Protein AF-A0AB36AGF0-F1 (afdb_monomer)

pLDDT: mean 97.04, std 4.14, range [61.75, 98.88]

Organism: Limosilactobacillus reuteri (NCBI:txid1598)

Solvent-accessible surface area (backbone atoms only — not comparable to full-atom values): 5326 Å² total;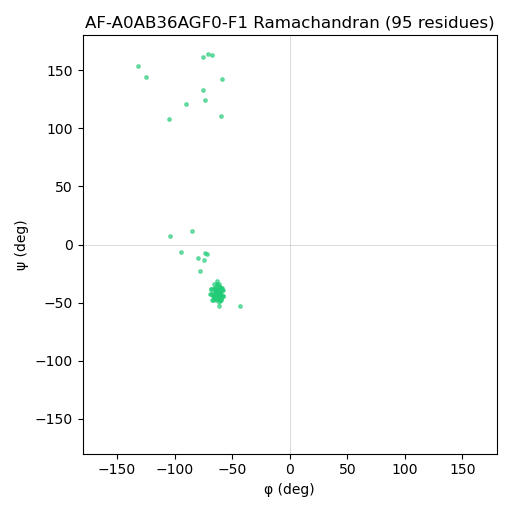 per-residue (Å²): 104,68,67,33,55,50,43,41,50,54,48,46,52,54,45,67,74,40,74,49,51,71,68,60,38,50,58,50,48,49,53,38,51,54,39,44,50,52,23,48,51,44,34,72,71,36,90,44,72,68,47,31,53,48,28,44,51,53,26,30,52,56,41,68,65,58,80,75,70,85,70,30,70,70,59,52,52,53,54,51,54,52,53,51,54,51,51,54,51,51,53,54,55,65,74,71,114

InterPro domains:
  IPR011439 Domain of unknown function DUF1542 [PF07564] (1-70)

Radius of gyration: 21.87 Å; Cα contacts (8 Å, |Δi|>4): 78; chains: 1; bounding box: 47×16×68 Å

Mean predicted aligned error: 3.42 Å

Sequence (97 aa):
KKAVAEAATAKNNAIDASNLTDEEKAALKQKVTEAQNAADQAIDNATTTAAVTAAQTDGVATIDDIKVPTESAVKEAAKKAVAEAATAKNNAIDASN

Foldseek 3Di:
DVLLVVLLVVLLVVLVPAPEDPVLSVVLNVQSVVLSVQLVVQLVPDPDPVSNVVSSVVSSVSSVPSDRDNDYPVVVVVVVVVVVVVVVVVVVVVVVD

Nearest PDB structures (foldseek):
  2m6u-assembly1_A  TM=8.622E-01  e=5.818E-01  Streptococcus pneumoniae

Secondary structure (DSSP, 8-state):
-HHHHHHHHHHHHHHHTSSS-HHHHHHHHHHHHHHHHHHHHHHHH--SHHHHHHHHHHHHHHHHH----SS-HHHHHHHHHHHHHHHHHHHHHHTT-

Structure (mmCIF, N/CA/C/O backbone):
data_AF-A0AB36AGF0-F1
#
_entry.id   AF-A0AB36AGF0-F1
#
loop_
_atom_site.group_PDB
_atom_site.id
_atom_site.type_symbol
_atom_site.label_atom_id
_atom_site.label_alt_id
_atom_site.label_comp_id
_atom_site.label_asym_id
_atom_site.label_entity_id
_atom_site.label_seq_id
_atom_site.pdbx_PDB_ins_code
_atom_site.Cartn_x
_atom_site.Cartn_y
_atom_site.Cartn_z
_atom_site.occupancy
_atom_site.B_iso_or_equiv
_atom_site.auth_seq_id
_atom_site.auth_comp_id
_atom_site.auth_asym_id
_atom_site.auth_atom_id
_atom_site.pdbx_PDB_model_num
ATOM 1 N N . LYS A 1 1 ? -8.707 -1.991 17.330 1.00 97.06 1 LYS A N 1
ATOM 2 C CA . LYS A 1 1 ? -7.433 -1.634 16.654 1.00 97.06 1 LYS A CA 1
ATOM 3 C C . LYS A 1 1 ? -6.678 -2.827 16.066 1.00 97.06 1 LYS A C 1
ATOM 5 O O . LYS A 1 1 ? -6.246 -2.716 14.934 1.00 97.06 1 LYS A O 1
ATOM 10 N N . LYS A 1 2 ? -6.574 -3.988 16.743 1.00 97.88 2 LYS A N 1
ATOM 11 C CA . LYS A 1 2 ? -5.844 -5.175 16.231 1.00 97.88 2 LYS A CA 1
ATOM 12 C C . LYS A 1 2 ? -6.085 -5.493 14.739 1.00 97.88 2 LYS A C 1
ATOM 14 O O . LYS A 1 2 ? -5.119 -5.544 13.995 1.00 97.88 2 LYS A O 1
ATOM 19 N N . ALA A 1 3 ? -7.343 -5.615 14.302 1.00 98.19 3 ALA A N 1
ATOM 20 C CA . ALA A 1 3 ? -7.646 -5.918 12.894 1.00 98.19 3 ALA A CA 1
ATOM 21 C C . ALA A 1 3 ? -7.120 -4.857 11.902 1.00 98.19 3 ALA A C 1
ATOM 23 O O . ALA A 1 3 ? -6.642 -5.206 10.830 1.00 98.19 3 ALA A O 1
ATOM 24 N N . VAL A 1 4 ? -7.149 -3.571 12.276 1.00 98.75 4 VAL A N 1
ATOM 25 C CA . VAL A 1 4 ? -6.595 -2.473 11.461 1.00 98.75 4 VAL A CA 1
ATOM 26 C C . VAL A 1 4 ? -5.074 -2.617 11.350 1.00 98.75 4 VAL A C 1
ATOM 28 O O . VAL A 1 4 ? -4.523 -2.516 10.259 1.00 98.75 4 VAL A O 1
ATOM 31 N N . ALA A 1 5 ? -4.392 -2.921 12.459 1.00 98.75 5 ALA A N 1
ATOM 32 C CA . ALA A 1 5 ? -2.943 -3.135 12.471 1.00 98.75 5 ALA A CA 1
ATOM 33 C C . ALA A 1 5 ? -2.516 -4.375 11.658 1.00 98.75 5 ALA A C 1
ATOM 35 O O . ALA A 1 5 ? -1.483 -4.358 10.984 1.00 98.75 5 ALA A O 1
ATOM 36 N N . GLU A 1 6 ? -3.312 -5.446 11.696 1.00 98.75 6 GLU A N 1
ATOM 37 C CA . GLU A 1 6 ? -3.099 -6.647 10.880 1.00 98.75 6 GLU A CA 1
ATOM 38 C C . GLU A 1 6 ? -3.277 -6.345 9.385 1.00 98.75 6 GLU A C 1
ATOM 40 O O . GLU A 1 6 ? -2.405 -6.707 8.594 1.00 98.75 6 GLU A O 1
ATOM 45 N N . ALA A 1 7 ? -4.331 -5.613 9.004 1.00 98.75 7 ALA A N 1
ATOM 46 C CA . ALA A 1 7 ? -4.546 -5.168 7.625 1.00 98.75 7 ALA A CA 1
ATOM 47 C C . ALA A 1 7 ? -3.399 -4.271 7.128 1.00 98.75 7 ALA A C 1
ATOM 49 O O . ALA A 1 7 ? -2.853 -4.498 6.047 1.00 98.75 7 ALA A O 1
ATOM 50 N N . ALA A 1 8 ? -2.959 -3.304 7.942 1.00 98.81 8 ALA A N 1
ATOM 51 C CA . ALA A 1 8 ? -1.831 -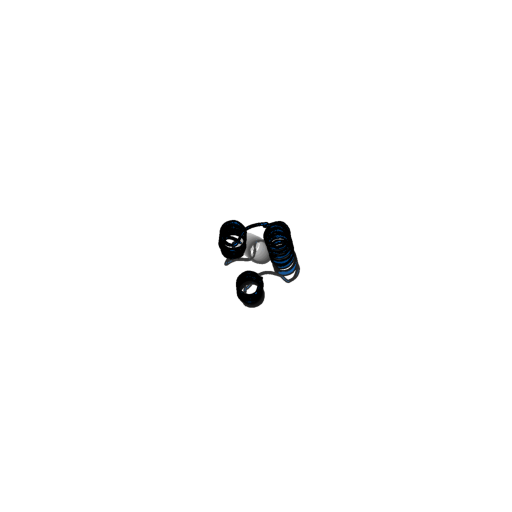2.432 7.612 1.00 98.81 8 ALA A CA 1
ATOM 52 C C . ALA A 1 8 ? -0.535 -3.226 7.401 1.00 98.81 8 ALA A C 1
ATOM 54 O O . ALA A 1 8 ? 0.198 -2.995 6.438 1.00 98.81 8 ALA A O 1
ATOM 55 N N . THR A 1 9 ? -0.271 -4.210 8.264 1.00 98.88 9 THR A N 1
ATOM 56 C CA . THR A 1 9 ? 0.892 -5.099 8.148 1.00 98.88 9 THR A CA 1
ATOM 57 C C . THR A 1 9 ? 0.825 -5.938 6.873 1.00 98.88 9 THR A C 1
ATOM 59 O O . THR A 1 9 ? 1.794 -5.988 6.117 1.00 98.88 9 THR A O 1
ATOM 62 N N . ALA A 1 10 ? -0.323 -6.559 6.588 1.00 98.81 10 ALA A N 1
ATOM 63 C CA . ALA A 1 10 ? -0.524 -7.344 5.374 1.00 98.81 10 ALA A CA 1
ATOM 64 C C . ALA A 1 10 ? -0.335 -6.491 4.110 1.00 98.81 10 ALA A C 1
ATOM 66 O O . ALA A 1 10 ? 0.350 -6.907 3.172 1.00 98.81 10 ALA A O 1
ATOM 67 N N . LYS A 1 11 ? -0.874 -5.266 4.103 1.00 98.75 11 LYS A N 1
ATOM 68 C CA . LYS A 1 11 ? -0.719 -4.330 2.989 1.00 98.75 11 LYS A CA 1
ATOM 69 C C . LYS A 1 11 ? 0.733 -3.892 2.802 1.00 98.75 11 LYS A C 1
ATOM 71 O O . LYS A 1 11 ? 1.218 -3.902 1.672 1.00 98.75 11 LYS A O 1
ATOM 76 N N . ASN A 1 12 ? 1.446 -3.574 3.883 1.00 98.75 12 ASN A N 1
ATOM 77 C CA . ASN A 1 12 ? 2.870 -3.232 3.827 1.00 98.75 12 ASN A CA 1
ATOM 78 C C . ASN A 1 12 ? 3.719 -4.391 3.288 1.00 98.75 12 ASN A C 1
ATOM 80 O O . ASN A 1 12 ? 4.564 -4.160 2.427 1.00 98.75 12 ASN A O 1
ATOM 84 N N . ASN A 1 13 ? 3.437 -5.632 3.696 1.00 98.75 13 ASN A N 1
ATOM 85 C CA . ASN A 1 13 ? 4.115 -6.816 3.161 1.00 98.75 13 ASN A CA 1
ATOM 86 C C . ASN A 1 13 ? 3.868 -6.989 1.652 1.00 98.75 13 ASN A C 1
ATOM 88 O O . ASN A 1 13 ? 4.791 -7.312 0.906 1.00 98.75 13 ASN A O 1
ATOM 92 N N . ALA A 1 14 ? 2.639 -6.744 1.183 1.00 98.44 14 ALA A N 1
ATOM 93 C CA . ALA A 1 14 ? 2.319 -6.781 -0.244 1.00 98.44 14 ALA A CA 1
ATOM 94 C C . ALA A 1 14 ? 3.048 -5.677 -1.035 1.00 98.44 14 ALA A C 1
ATOM 96 O O . ALA A 1 14 ? 3.535 -5.929 -2.137 1.00 98.44 14 ALA A O 1
ATOM 97 N N . ILE A 1 15 ? 3.168 -4.469 -0.470 1.00 98.62 15 ILE A N 1
ATOM 98 C CA . ILE A 1 15 ? 3.955 -3.373 -1.056 1.00 98.62 15 ILE A CA 1
ATOM 99 C C . ILE A 1 15 ? 5.438 -3.758 -1.125 1.00 98.62 15 ILE A C 1
ATOM 101 O O . ILE A 1 15 ? 6.074 -3.557 -2.161 1.00 98.62 15 ILE A O 1
ATOM 105 N N . ASP A 1 16 ? 5.989 -4.353 -0.068 1.00 98.31 16 ASP A N 1
ATOM 106 C CA . ASP A 1 16 ? 7.392 -4.771 -0.023 1.00 98.31 16 ASP A CA 1
ATOM 107 C C . ASP A 1 16 ? 7.728 -5.839 -1.059 1.00 98.31 16 ASP A C 1
ATOM 109 O O . ASP A 1 16 ? 8.758 -5.736 -1.732 1.00 98.31 16 ASP A O 1
ATOM 113 N N . ALA A 1 17 ? 6.824 -6.798 -1.254 1.00 97.88 17 ALA A N 1
ATOM 114 C CA . ALA A 1 17 ? 6.952 -7.854 -2.253 1.00 97.88 17 ALA A CA 1
ATOM 115 C C . ALA A 1 17 ? 6.758 -7.375 -3.708 1.00 97.88 17 ALA A C 1
ATOM 117 O O . ALA A 1 17 ? 6.982 -8.148 -4.638 1.00 97.88 17 ALA A O 1
ATOM 118 N N . SER A 1 18 ? 6.335 -6.125 -3.933 1.00 97.62 18 SER A N 1
ATOM 119 C CA . SER A 1 18 ? 6.093 -5.596 -5.281 1.00 97.62 18 SER A CA 1
ATOM 120 C C . SER A 1 18 ? 7.385 -5.271 -6.049 1.00 97.62 18 SER A C 1
ATOM 122 O O . SER A 1 18 ? 8.455 -5.059 -5.471 1.00 97.62 18 SER A O 1
ATOM 124 N N . ASN A 1 19 ? 7.266 -5.156 -7.377 1.00 95.69 19 ASN A N 1
ATOM 125 C CA . ASN A 1 19 ? 8.358 -4.782 -8.289 1.00 95.69 19 ASN A CA 1
ATOM 126 C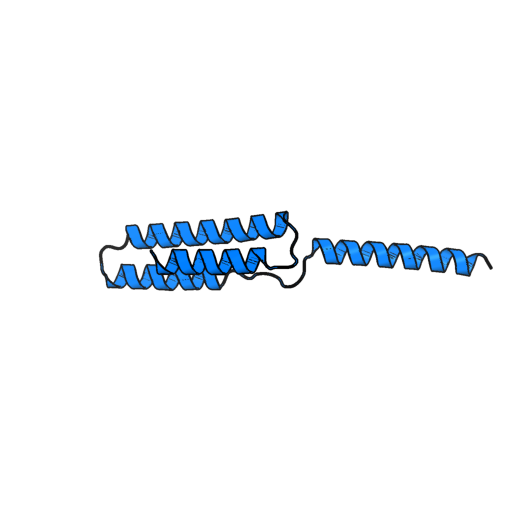 C . ASN A 1 19 ? 8.564 -3.261 -8.425 1.00 95.69 19 ASN A C 1
ATOM 128 O O . ASN A 1 19 ? 9.272 -2.815 -9.332 1.00 95.69 19 ASN A O 1
ATOM 132 N N . LEU A 1 20 ? 7.930 -2.471 -7.559 1.00 97.75 20 LEU A N 1
ATOM 133 C CA . LEU A 1 20 ? 8.020 -1.012 -7.537 1.00 97.75 20 LEU A CA 1
ATOM 134 C C . LEU A 1 20 ? 9.415 -0.525 -7.126 1.00 97.75 20 LEU A C 1
ATOM 136 O O . LEU A 1 20 ? 10.208 -1.294 -6.571 1.00 97.75 20 LEU A O 1
ATOM 140 N N . THR A 1 21 ? 9.726 0.742 -7.407 1.00 97.00 21 THR A N 1
ATOM 141 C CA . THR A 1 21 ? 10.925 1.381 -6.841 1.00 97.00 21 THR A CA 1
ATOM 142 C C . THR A 1 21 ? 10.748 1.646 -5.349 1.00 97.00 21 THR A C 1
ATOM 144 O O . THR A 1 21 ? 9.631 1.632 -4.828 1.00 97.00 21 THR A O 1
ATOM 147 N N . ASP A 1 22 ? 11.849 1.906 -4.650 1.00 97.81 22 ASP A N 1
ATOM 148 C CA . ASP A 1 22 ? 11.807 2.183 -3.215 1.00 97.81 22 ASP A CA 1
ATOM 149 C C . ASP A 1 22 ? 11.009 3.460 -2.908 1.00 97.81 22 ASP A C 1
ATOM 151 O O . ASP A 1 22 ? 10.264 3.502 -1.931 1.00 97.81 22 ASP A O 1
ATOM 155 N N . GLU A 1 23 ? 11.071 4.468 -3.782 1.00 97.12 23 GLU A N 1
ATOM 156 C CA . GLU A 1 23 ? 10.294 5.706 -3.667 1.00 97.12 23 GLU A CA 1
ATOM 157 C C . GLU A 1 23 ? 8.790 5.457 -3.850 1.00 97.12 23 GLU A C 1
ATOM 159 O O . GLU A 1 23 ? 7.975 5.950 -3.067 1.00 97.12 23 GLU A O 1
ATOM 164 N N . GLU A 1 24 ? 8.409 4.657 -4.852 1.00 98.06 24 GLU A N 1
ATOM 165 C CA . GLU A 1 24 ? 7.015 4.260 -5.084 1.00 98.06 24 GLU A CA 1
ATOM 166 C C . GLU A 1 24 ? 6.470 3.452 -3.891 1.00 98.06 24 GLU A C 1
ATOM 168 O O . GLU A 1 24 ? 5.353 3.700 -3.422 1.00 98.06 24 GLU A O 1
ATOM 173 N N . LYS A 1 25 ? 7.273 2.525 -3.344 1.00 98.38 25 LYS A N 1
ATOM 174 C CA . LYS A 1 25 ? 6.925 1.760 -2.137 1.00 98.38 25 LYS A CA 1
ATOM 175 C C . LYS A 1 25 ? 6.764 2.670 -0.925 1.00 98.38 25 LYS A C 1
ATOM 177 O O . LYS A 1 25 ? 5.769 2.548 -0.213 1.00 98.38 25 LYS A O 1
ATOM 182 N N . ALA A 1 26 ? 7.700 3.589 -0.694 1.00 98.56 26 ALA A N 1
ATOM 183 C CA . ALA A 1 26 ? 7.648 4.523 0.427 1.00 98.56 26 ALA A CA 1
ATOM 184 C C . ALA A 1 26 ? 6.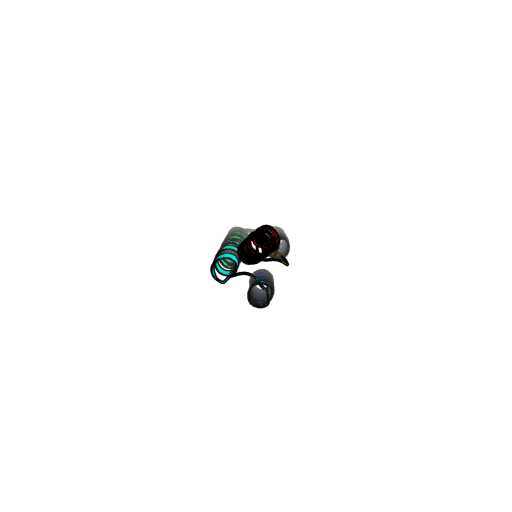371 5.376 0.393 1.00 98.56 26 ALA A C 1
ATOM 186 O O . ALA A 1 26 ? 5.682 5.490 1.408 1.00 98.56 26 ALA A O 1
ATOM 187 N N . ALA A 1 27 ? 5.996 5.888 -0.784 1.00 98.50 27 ALA A N 1
ATOM 188 C CA . ALA A 1 27 ? 4.764 6.652 -0.960 1.00 98.50 27 ALA A CA 1
ATOM 189 C C . ALA A 1 27 ? 3.501 5.824 -0.649 1.00 98.50 27 ALA A C 1
ATOM 191 O O . ALA A 1 27 ? 2.560 6.328 -0.036 1.00 98.50 27 ALA A O 1
ATOM 192 N N . 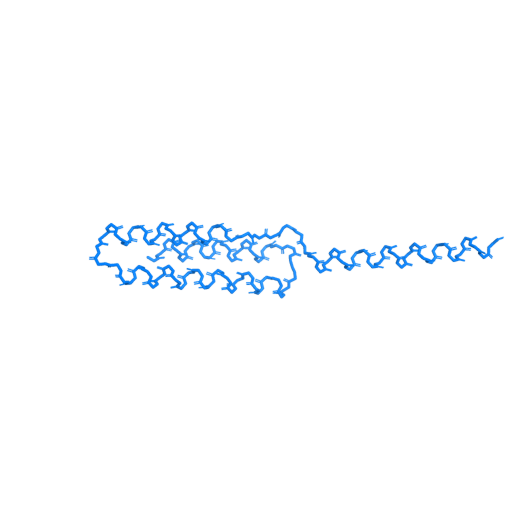LEU A 1 28 ? 3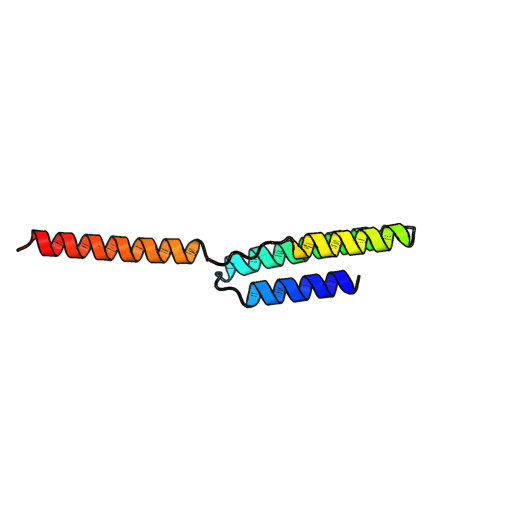.462 4.542 -1.034 1.00 98.62 28 LEU A N 1
ATOM 193 C CA . LEU A 1 28 ? 2.341 3.659 -0.695 1.00 98.62 28 LEU A CA 1
ATOM 194 C C . LEU A 1 28 ? 2.289 3.333 0.802 1.00 98.62 28 LEU A C 1
ATOM 196 O O . LEU A 1 28 ? 1.214 3.386 1.396 1.00 98.62 28 LEU A O 1
ATOM 200 N N . LYS A 1 29 ? 3.432 3.049 1.434 1.00 98.75 29 LYS A N 1
ATOM 201 C CA . LYS A 1 29 ? 3.508 2.787 2.881 1.00 98.75 29 LYS A CA 1
ATOM 202 C C . LYS A 1 29 ? 3.090 3.994 3.716 1.00 98.75 29 LYS A C 1
ATOM 204 O O . LYS A 1 29 ? 2.466 3.832 4.767 1.00 98.75 29 LYS A O 1
ATOM 209 N N . GLN A 1 30 ? 3.383 5.202 3.239 1.00 98.81 30 GLN A N 1
ATOM 210 C CA . GLN A 1 30 ? 2.879 6.422 3.854 1.00 98.81 30 GLN A CA 1
ATOM 211 C C . GLN A 1 30 ? 1.343 6.451 3.836 1.00 98.81 30 GLN A C 1
ATOM 213 O O . GLN A 1 30 ? 0.737 6.631 4.888 1.00 98.81 30 GLN A O 1
ATOM 218 N N . LYS A 1 31 ? 0.708 6.164 2.691 1.00 98.75 31 LYS A N 1
ATOM 219 C CA . LYS A 1 31 ? -0.763 6.082 2.596 1.00 98.75 31 LYS A CA 1
ATOM 220 C C . LYS A 1 31 ? -1.360 5.025 3.529 1.00 98.75 31 LYS A C 1
ATOM 222 O O . LYS A 1 31 ? -2.398 5.269 4.135 1.00 98.75 31 LYS A O 1
ATOM 227 N N . VAL A 1 32 ? -0.705 3.868 3.676 1.00 98.81 32 VAL A N 1
ATOM 228 C CA . VAL A 1 32 ? -1.126 2.826 4.635 1.00 98.81 32 VAL A CA 1
ATOM 229 C C . VAL A 1 32 ? -1.073 3.352 6.067 1.00 98.81 32 VAL A C 1
ATOM 231 O O . VAL A 1 32 ? -2.021 3.166 6.826 1.00 98.81 32 VAL A O 1
ATOM 234 N N . THR A 1 33 ? 0.012 4.040 6.424 1.00 98.75 33 THR A N 1
ATOM 235 C CA . THR A 1 33 ? 0.202 4.622 7.761 1.00 98.75 33 THR A CA 1
ATOM 236 C C . THR A 1 33 ? -0.855 5.687 8.056 1.00 98.75 33 THR A C 1
ATOM 238 O O . THR A 1 33 ? -1.444 5.698 9.133 1.00 98.75 33 THR A O 1
ATOM 241 N N . GLU A 1 34 ? -1.138 6.561 7.091 1.00 98.88 34 GLU A N 1
ATOM 242 C CA . GLU A 1 34 ? -2.175 7.590 7.200 1.00 98.88 34 GLU A CA 1
ATOM 243 C C . GLU A 1 34 ? -3.570 6.973 7.386 1.00 98.88 34 GLU A C 1
ATOM 245 O O . GLU A 1 34 ? -4.299 7.376 8.294 1.00 98.88 34 GLU A O 1
ATOM 250 N N . ALA A 1 35 ? -3.916 5.950 6.598 1.00 98.75 35 ALA A N 1
ATOM 251 C CA . ALA A 1 35 ? -5.188 5.237 6.722 1.00 98.75 35 ALA A CA 1
ATOM 252 C C . ALA A 1 35 ? -5.326 4.517 8.074 1.00 98.75 35 ALA A C 1
ATOM 254 O O . ALA A 1 35 ? -6.373 4.604 8.718 1.00 98.75 35 ALA A O 1
ATOM 255 N N . GLN A 1 36 ? -4.262 3.854 8.540 1.00 98.81 36 GLN A N 1
ATOM 256 C CA . GLN A 1 36 ? -4.236 3.217 9.856 1.00 98.81 36 GLN A CA 1
ATOM 257 C C . GLN A 1 36 ? -4.445 4.240 10.977 1.00 98.81 36 GLN A C 1
ATOM 259 O O . GLN A 1 36 ? -5.283 4.022 11.848 1.00 98.81 36 GLN A O 1
ATOM 264 N N . ASN A 1 37 ? -3.726 5.365 10.943 1.00 98.88 37 ASN A N 1
ATOM 265 C CA . ASN A 1 37 ? -3.848 6.410 11.958 1.00 98.88 37 ASN A CA 1
ATOM 266 C C . ASN A 1 37 ? -5.261 7.008 11.993 1.00 98.88 37 ASN A C 1
ATOM 268 O O . ASN A 1 37 ? -5.813 7.210 13.074 1.00 98.88 37 ASN A O 1
ATOM 272 N N . ALA A 1 38 ? -5.865 7.254 10.826 1.00 98.81 38 ALA A N 1
ATOM 273 C CA . ALA A 1 38 ? -7.234 7.754 10.731 1.00 98.81 38 ALA A CA 1
ATOM 274 C C . ALA A 1 38 ? -8.250 6.758 11.320 1.00 98.81 38 ALA A C 1
ATOM 276 O O . ALA A 1 38 ? -9.118 7.145 12.104 1.00 98.81 38 ALA A O 1
ATOM 277 N N . ALA A 1 39 ? -8.111 5.467 11.004 1.00 98.75 39 ALA A N 1
ATOM 278 C CA . ALA A 1 39 ? -8.954 4.413 11.563 1.00 98.75 39 ALA A CA 1
ATOM 279 C C . ALA A 1 39 ? -8.777 4.275 13.083 1.00 98.75 39 ALA A C 1
ATOM 281 O O . ALA A 1 39 ? -9.757 4.169 13.822 1.00 98.75 39 ALA A O 1
ATOM 282 N N . ASP A 1 40 ? -7.537 4.320 13.571 1.00 98.75 40 ASP A N 1
ATOM 283 C CA . ASP A 1 40 ? -7.238 4.242 14.997 1.00 98.75 40 ASP A CA 1
ATOM 284 C C . ASP A 1 40 ? -7.809 5.441 15.767 1.00 98.75 40 ASP A C 1
ATOM 286 O O . ASP A 1 40 ? -8.346 5.254 16.860 1.00 98.75 40 ASP A O 1
ATOM 290 N N . GLN A 1 41 ? -7.769 6.643 15.186 1.00 98.81 41 GLN A N 1
ATOM 291 C CA . GLN A 1 41 ? -8.402 7.832 15.755 1.00 98.81 41 GLN A CA 1
ATOM 292 C C . GLN A 1 41 ? -9.935 7.720 15.765 1.00 98.81 41 GLN A C 1
ATOM 294 O O . GLN A 1 41 ? -10.572 8.076 16.755 1.00 98.81 41 GLN A O 1
ATOM 299 N N . ALA A 1 42 ? -10.543 7.200 14.694 1.00 98.75 42 ALA A N 1
ATOM 300 C CA . ALA A 1 42 ? -11.986 6.968 14.643 1.00 98.75 42 ALA A CA 1
ATOM 301 C C . ALA A 1 42 ? -12.442 5.953 15.707 1.00 98.75 42 ALA A C 1
ATOM 303 O O . ALA A 1 42 ? -13.471 6.156 16.349 1.00 98.75 42 ALA A O 1
ATOM 304 N N . ILE A 1 43 ? -11.650 4.900 15.941 1.00 98.69 43 ILE A N 1
ATOM 305 C CA . ILE A 1 43 ? -11.897 3.915 17.001 1.00 98.69 43 ILE A CA 1
ATOM 306 C C . ILE A 1 43 ? -11.802 4.557 18.390 1.00 98.69 43 ILE A C 1
ATOM 308 O O . ILE A 1 43 ? -12.659 4.283 19.226 1.00 98.69 43 ILE A O 1
ATOM 312 N N . ASP A 1 44 ? -10.799 5.403 18.644 1.00 98.69 44 ASP A N 1
ATOM 313 C CA . ASP A 1 44 ? -10.647 6.078 19.945 1.00 98.69 44 ASP A CA 1
ATOM 314 C C . ASP A 1 44 ? -11.790 7.059 20.235 1.00 98.69 44 ASP A C 1
ATOM 316 O O . ASP A 1 44 ? -12.211 7.203 21.381 1.00 98.69 44 ASP A O 1
ATOM 320 N N . ASN A 1 45 ? -12.315 7.714 19.197 1.00 98.56 45 ASN A N 1
ATOM 321 C CA . ASN A 1 45 ? -13.415 8.672 19.313 1.00 98.56 45 ASN A CA 1
ATOM 322 C C . ASN A 1 45 ? -14.801 8.008 19.416 1.00 98.56 45 ASN A C 1
ATOM 324 O O . ASN A 1 45 ? -15.791 8.686 19.705 1.00 98.56 45 ASN A O 1
ATOM 328 N N . ALA A 1 46 ? -14.910 6.705 19.155 1.00 98.56 46 ALA A N 1
ATOM 329 C CA . ALA A 1 46 ? -16.181 5.996 19.166 1.00 98.56 46 ALA A CA 1
ATOM 330 C C . ALA A 1 46 ? -16.695 5.773 20.601 1.00 98.56 46 ALA A C 1
ATOM 332 O O . ALA A 1 46 ? -16.044 5.149 21.434 1.00 98.56 46 ALA A O 1
ATOM 333 N N . THR A 1 47 ? -17.916 6.232 20.884 1.00 98.56 47 THR A N 1
ATOM 334 C CA . THR A 1 47 ? -18.524 6.168 22.230 1.00 98.56 47 THR A CA 1
ATOM 335 C C . THR A 1 47 ? -19.402 4.938 22.461 1.00 98.56 47 THR A C 1
ATOM 337 O O . THR A 1 47 ? -19.879 4.712 23.572 1.00 98.56 47 THR A O 1
ATOM 340 N N . THR A 1 48 ? -19.636 4.133 21.422 1.00 98.75 48 THR A N 1
ATOM 341 C CA . THR A 1 48 ? -20.457 2.918 21.489 1.00 98.75 48 THR A CA 1
ATOM 342 C C . THR A 1 48 ? -19.738 1.750 20.833 1.00 98.75 48 THR A C 1
ATOM 344 O O . THR A 1 48 ? -18.956 1.929 19.899 1.00 98.75 48 THR A O 1
ATOM 347 N N . THR A 1 49 ? -20.052 0.530 21.265 1.00 98.25 49 THR A N 1
ATOM 348 C CA . THR A 1 49 ? -19.503 -0.688 20.656 1.00 98.25 49 THR A CA 1
ATOM 349 C C . THR A 1 49 ? -19.818 -0.774 19.162 1.00 98.25 49 THR A C 1
ATOM 351 O O . THR A 1 49 ? -18.946 -1.140 18.383 1.00 98.25 49 THR A O 1
ATOM 354 N N . ALA A 1 50 ? -21.025 -0.376 18.745 1.00 98.56 50 ALA A N 1
ATOM 355 C CA . ALA A 1 50 ? -21.403 -0.362 17.333 1.00 98.56 50 ALA A CA 1
ATOM 356 C C . ALA A 1 50 ? -20.527 0.600 16.513 1.00 98.56 50 ALA A C 1
ATOM 358 O O . ALA A 1 50 ? -20.051 0.231 15.441 1.00 98.56 50 ALA A O 1
ATOM 359 N N . ALA A 1 51 ? -20.256 1.800 17.038 1.00 98.62 51 ALA A N 1
ATOM 360 C CA . ALA A 1 51 ? -19.367 2.761 16.388 1.00 98.62 51 ALA A CA 1
ATOM 361 C C . ALA A 1 51 ? -17.912 2.260 16.329 1.00 98.62 51 ALA A C 1
ATOM 363 O O . ALA A 1 51 ? -17.254 2.441 15.309 1.00 98.62 51 ALA A O 1
ATOM 364 N N . VAL A 1 52 ? -17.426 1.567 17.369 1.00 98.69 52 VAL A N 1
ATOM 365 C CA . VAL A 1 52 ? -16.098 0.922 17.354 1.00 98.69 52 VAL A CA 1
ATOM 366 C C . VAL A 1 52 ? -16.019 -0.139 16.253 1.00 98.69 52 VAL A C 1
ATOM 368 O O . VAL A 1 52 ? -15.039 -0.180 15.510 1.00 98.69 52 VAL A O 1
ATOM 371 N N . THR A 1 53 ? -17.041 -0.990 16.126 1.00 98.50 53 THR A N 1
ATOM 372 C CA . THR A 1 53 ? -17.095 -2.026 15.085 1.00 98.50 53 THR A CA 1
ATOM 373 C C . THR A 1 53 ? -17.150 -1.422 13.682 1.00 98.50 53 THR A C 1
ATOM 375 O O . THR A 1 53 ? -16.443 -1.905 12.797 1.00 98.50 53 THR A O 1
ATOM 378 N N . ALA A 1 54 ? -17.933 -0.358 13.481 1.00 98.62 54 ALA A N 1
ATOM 379 C CA . ALA A 1 54 ? -17.989 0.359 12.210 1.00 98.62 54 ALA A CA 1
ATOM 380 C C . ALA A 1 54 ? -16.623 0.965 11.855 1.00 98.62 54 ALA A C 1
ATOM 382 O O . ALA A 1 54 ? -16.059 0.619 10.823 1.00 98.62 54 ALA A O 1
ATOM 383 N N . ALA A 1 55 ? -16.019 1.740 12.764 1.00 98.69 55 ALA A N 1
ATOM 384 C CA . ALA A 1 55 ? -14.708 2.354 12.549 1.00 98.69 55 ALA A CA 1
ATOM 385 C C . ALA A 1 55 ? -13.603 1.320 12.266 1.00 98.69 55 ALA A C 1
ATOM 387 O O . ALA A 1 55 ? -12.730 1.544 11.429 1.00 98.69 55 ALA A O 1
ATOM 388 N N . GLN A 1 56 ? -13.645 0.163 12.934 1.00 98.62 56 GLN A N 1
ATOM 389 C CA . GLN A 1 56 ? -12.725 -0.937 12.652 1.00 98.62 56 GLN A CA 1
ATOM 390 C C . GLN A 1 56 ? -12.938 -1.529 11.253 1.00 98.62 56 GLN A C 1
ATOM 392 O O . GLN A 1 56 ? -11.956 -1.787 10.560 1.00 98.62 56 GLN A O 1
ATOM 397 N N . THR A 1 57 ? -14.189 -1.750 10.850 1.00 98.69 57 THR A N 1
ATOM 398 C CA . THR A 1 57 ? -14.534 -2.328 9.541 1.00 98.69 57 THR A CA 1
ATOM 399 C C . THR A 1 57 ? -14.152 -1.379 8.408 1.00 98.69 57 THR A C 1
ATOM 401 O O . THR A 1 57 ? -13.458 -1.786 7.478 1.00 98.69 57 THR A O 1
ATOM 404 N N . ASP A 1 58 ? -14.520 -0.105 8.532 1.00 98.69 58 ASP A N 1
ATOM 405 C CA . ASP A 1 58 ? -14.217 0.933 7.546 1.00 98.69 58 ASP A CA 1
ATOM 406 C C . ASP A 1 58 ? -12.706 1.162 7.426 1.00 98.69 58 ASP A C 1
ATOM 408 O O . ASP A 1 58 ? -12.175 1.313 6.324 1.00 98.69 58 ASP A O 1
ATOM 412 N N . GLY A 1 59 ? -11.991 1.133 8.555 1.00 98.81 59 GLY A N 1
ATOM 413 C CA . GLY A 1 59 ? -10.536 1.245 8.586 1.00 98.81 59 GLY A CA 1
ATOM 414 C C . GLY A 1 59 ? -9.831 0.107 7.850 1.00 98.81 59 GLY A C 1
ATOM 415 O O . GLY A 1 59 ? -8.933 0.359 7.047 1.00 98.81 59 GLY A O 1
ATOM 416 N N . VAL A 1 60 ? -10.259 -1.140 8.082 1.00 98.88 60 VAL A N 1
ATOM 417 C CA . VAL A 1 60 ? -9.735 -2.311 7.358 1.00 98.88 60 VAL A CA 1
ATOM 418 C C . VAL A 1 60 ? -10.025 -2.193 5.863 1.00 98.88 60 VAL A C 1
ATOM 420 O O . VAL A 1 60 ? -9.097 -2.302 5.067 1.00 98.88 60 VAL A O 1
ATOM 423 N N . ALA A 1 61 ? -11.269 -1.886 5.481 1.00 98.81 61 ALA A N 1
ATOM 424 C CA . ALA A 1 61 ? -11.651 -1.731 4.078 1.00 98.81 61 ALA A CA 1
ATOM 425 C C . ALA A 1 61 ? -10.826 -0.641 3.371 1.00 98.81 61 ALA A C 1
ATOM 427 O O . ALA A 1 61 ? -10.302 -0.865 2.283 1.00 98.81 61 ALA A O 1
ATOM 428 N N . THR A 1 62 ? -10.631 0.507 4.027 1.00 98.81 62 THR A N 1
ATOM 429 C CA . THR A 1 62 ? -9.829 1.619 3.494 1.00 98.81 62 THR A CA 1
ATOM 430 C C . THR A 1 62 ? -8.380 1.203 3.237 1.00 98.81 62 THR A C 1
ATOM 432 O O . THR A 1 62 ? -7.819 1.535 2.193 1.00 98.81 62 THR A O 1
ATOM 435 N N . ILE A 1 63 ? -7.764 0.467 4.168 1.00 98.81 63 ILE A N 1
ATOM 436 C CA . ILE A 1 63 ? -6.400 -0.047 3.996 1.00 98.81 63 ILE A CA 1
ATOM 437 C C . ILE A 1 63 ? -6.353 -1.069 2.856 1.00 98.81 63 ILE A C 1
ATOM 439 O O . ILE A 1 63 ? -5.462 -1.004 2.006 1.00 98.81 63 ILE A O 1
ATOM 443 N N . ASP A 1 64 ? -7.307 -1.998 2.811 1.00 98.50 64 ASP A N 1
ATOM 444 C CA . ASP A 1 64 ? -7.375 -3.042 1.789 1.00 98.50 64 ASP A CA 1
ATOM 445 C C . ASP A 1 64 ? -7.586 -2.474 0.380 1.00 98.50 64 ASP A C 1
ATOM 447 O O . ASP A 1 64 ? -7.024 -3.006 -0.586 1.00 98.50 64 ASP A O 1
ATOM 451 N N . ASP A 1 65 ? -8.284 -1.347 0.260 1.00 98.62 65 ASP A N 1
ATOM 452 C CA . ASP A 1 65 ? -8.510 -0.649 -1.004 1.00 98.62 65 ASP A CA 1
ATOM 453 C C . ASP A 1 65 ? -7.286 0.102 -1.539 1.00 98.62 65 ASP A C 1
ATOM 455 O O . ASP A 1 65 ? -7.251 0.437 -2.731 1.00 98.62 65 ASP A O 1
ATOM 459 N N . ILE A 1 66 ? -6.237 0.300 -0.728 1.00 98.50 66 ILE A N 1
ATOM 460 C CA . ILE A 1 66 ? -4.962 0.841 -1.211 1.00 98.5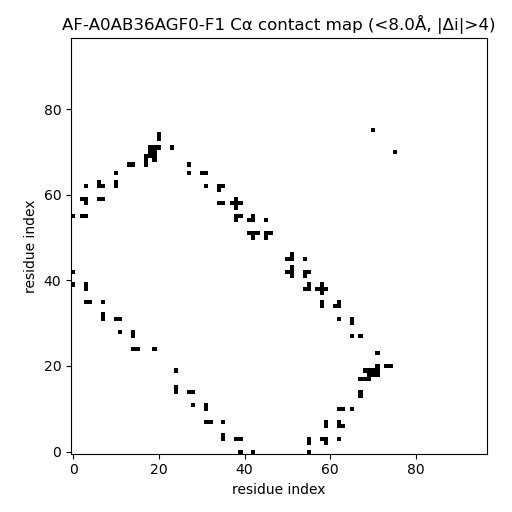0 66 ILE A CA 1
ATOM 461 C C . ILE A 1 66 ? -4.409 -0.103 -2.283 1.00 98.50 66 ILE A C 1
ATOM 463 O O . ILE A 1 66 ? -4.004 -1.244 -2.015 1.00 98.50 66 ILE A O 1
ATOM 467 N N . LYS A 1 67 ? -4.410 0.387 -3.527 1.00 97.75 67 LYS A N 1
ATOM 468 C CA . LYS A 1 67 ? -3.923 -0.343 -4.696 1.00 97.75 67 LYS A CA 1
ATOM 469 C C . LYS A 1 67 ? -2.399 -0.369 -4.703 1.00 97.75 67 LYS A C 1
ATOM 471 O O . LYS A 1 67 ? -1.754 0.667 -4.562 1.00 97.75 67 LYS A O 1
ATOM 476 N N . VAL A 1 68 ? -1.847 -1.556 -4.932 1.00 97.50 68 VAL A N 1
ATOM 477 C CA . VAL A 1 68 ? -0.421 -1.774 -5.187 1.00 97.50 68 VAL A CA 1
ATOM 478 C C . VAL A 1 68 ? -0.277 -2.035 -6.687 1.00 97.50 68 VAL 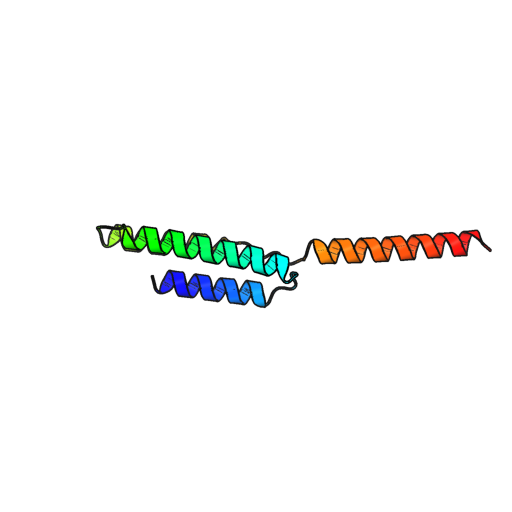A C 1
ATOM 480 O O . VAL A 1 68 ? -0.740 -3.081 -7.148 1.00 97.50 68 VAL A O 1
ATOM 483 N N . PRO A 1 69 ? 0.274 -1.093 -7.473 1.00 95.38 69 PRO A N 1
ATOM 484 C CA . PRO A 1 69 ? 0.469 -1.305 -8.901 1.00 95.38 69 PRO A CA 1
ATOM 485 C C . PRO A 1 69 ? 1.356 -2.526 -9.170 1.00 95.38 69 PRO A C 1
ATOM 487 O O . PRO A 1 69 ? 2.315 -2.789 -8.444 1.00 95.38 69 PRO A O 1
ATOM 490 N N . THR A 1 70 ? 1.033 -3.272 -10.226 1.00 91.94 70 THR A N 1
ATOM 491 C CA . THR A 1 70 ? 1.807 -4.448 -10.655 1.00 91.94 70 THR A CA 1
ATOM 492 C C . THR A 1 70 ? 3.077 -4.068 -11.413 1.00 91.94 70 THR A C 1
ATOM 494 O O . THR A 1 70 ? 4.030 -4.845 -11.445 1.00 91.94 70 THR A O 1
ATOM 497 N N . GLU A 1 71 ? 3.102 -2.870 -11.998 1.00 92.94 71 GLU A N 1
ATOM 498 C CA . GLU A 1 71 ? 4.204 -2.334 -12.792 1.00 92.94 71 GLU A CA 1
ATOM 499 C C . GLU A 1 71 ? 4.661 -0.983 -12.237 1.00 92.94 71 GLU A C 1
ATOM 501 O O . GLU A 1 71 ? 3.856 -0.182 -11.761 1.00 92.94 71 GLU A O 1
ATOM 506 N N . SER A 1 72 ? 5.969 -0.739 -12.312 1.00 95.88 72 SER A N 1
ATOM 507 C CA . SER A 1 72 ? 6.582 0.533 -11.933 1.00 95.88 72 SER A CA 1
ATOM 508 C C . SER A 1 72 ? 6.628 1.452 -13.142 1.00 95.88 72 SER A C 1
ATOM 510 O O . SER A 1 72 ? 7.281 1.129 -14.139 1.00 95.88 72 SER A O 1
ATOM 512 N N . ALA A 1 73 ? 6.003 2.624 -13.043 1.00 92.19 73 ALA A N 1
ATOM 513 C CA . ALA A 1 73 ? 6.011 3.600 -14.130 1.00 92.19 73 ALA A CA 1
ATOM 514 C C . ALA A 1 73 ? 7.443 4.062 -14.451 1.00 92.19 73 ALA A C 1
ATOM 516 O O . ALA A 1 73 ? 7.788 4.277 -15.614 1.00 92.19 73 ALA A O 1
ATOM 517 N N . VAL A 1 74 ? 8.302 4.144 -13.428 1.00 93.12 74 VAL A N 1
ATOM 518 C CA . VAL A 1 74 ? 9.723 4.482 -13.580 1.00 93.12 74 VAL A CA 1
ATOM 519 C C . VAL A 1 74 ? 10.461 3.406 -14.381 1.00 93.12 74 VAL A C 1
ATOM 521 O O . VAL A 1 74 ? 11.215 3.725 -15.303 1.00 93.12 74 VAL A O 1
ATOM 524 N N . LYS A 1 75 ? 10.232 2.121 -14.075 1.00 91.25 75 LYS A N 1
ATOM 525 C CA . LYS A 1 75 ? 10.883 1.016 -14.800 1.00 91.25 75 LYS A CA 1
ATOM 526 C C . LYS A 1 75 ? 10.379 0.903 -16.238 1.00 91.25 75 LYS A C 1
ATOM 528 O O . LYS A 1 75 ? 11.190 0.663 -17.131 1.00 91.25 75 LYS A O 1
ATOM 533 N N . GLU A 1 76 ? 9.087 1.114 -16.480 1.00 94.50 76 GLU A N 1
ATOM 534 C CA . GLU A 1 76 ? 8.528 1.114 -17.838 1.00 94.50 76 GLU A CA 1
ATOM 535 C C . GLU A 1 76 ? 9.084 2.267 -18.686 1.00 94.50 76 GLU A C 1
ATOM 537 O O . GLU A 1 76 ? 9.508 2.054 -19.825 1.00 94.50 76 GLU A O 1
ATOM 542 N N . ALA A 1 77 ? 9.201 3.469 -18.114 1.00 94.50 77 ALA A N 1
ATOM 543 C CA . ALA A 1 77 ? 9.838 4.599 -18.790 1.00 94.50 77 ALA A CA 1
ATOM 544 C C . ALA A 1 77 ? 11.307 4.305 -19.145 1.00 94.50 77 ALA A C 1
ATOM 546 O O . ALA A 1 77 ? 11.746 4.590 -20.262 1.00 94.50 77 ALA A O 1
ATOM 547 N N . ALA A 1 78 ? 12.057 3.677 -18.233 1.00 95.19 78 ALA A N 1
ATOM 548 C CA . ALA A 1 78 ? 13.443 3.289 -18.482 1.00 95.19 78 ALA A CA 1
ATOM 549 C C . ALA A 1 78 ? 13.569 2.252 -19.615 1.00 95.19 78 ALA A C 1
ATOM 551 O O . ALA A 1 78 ? 14.418 2.405 -20.495 1.00 95.19 78 ALA A O 1
ATOM 552 N N . LYS A 1 79 ? 12.701 1.229 -19.649 1.00 95.12 79 LYS A N 1
ATOM 553 C CA . LYS A 1 79 ? 12.667 0.239 -20.743 1.00 95.12 79 LYS A CA 1
ATOM 554 C C . LYS A 1 79 ? 12.394 0.899 -22.093 1.00 95.12 79 LYS A C 1
ATOM 556 O O . LYS A 1 79 ? 13.085 0.603 -23.067 1.00 95.12 79 LYS A O 1
ATOM 561 N N . LYS A 1 80 ? 11.420 1.815 -22.142 1.00 96.69 80 LYS A N 1
ATOM 562 C CA . LYS A 1 80 ? 11.065 2.558 -23.358 1.00 96.69 80 LYS A CA 1
ATOM 563 C C . LYS A 1 80 ? 12.250 3.366 -23.888 1.00 96.69 80 LYS A C 1
ATOM 565 O O . LYS A 1 80 ? 12.579 3.245 -25.064 1.00 96.69 80 LYS A O 1
ATOM 570 N N . ALA A 1 81 ? 12.944 4.101 -23.018 1.00 96.94 81 ALA A N 1
ATOM 571 C CA . ALA A 1 81 ? 14.116 4.887 -23.402 1.00 96.94 81 ALA A CA 1
ATOM 572 C C . ALA A 1 81 ? 15.254 4.019 -23.977 1.00 96.94 81 ALA A C 1
ATOM 574 O O . ALA A 1 81 ? 15.888 4.392 -24.964 1.00 96.94 81 ALA A O 1
ATOM 575 N N . VAL A 1 82 ? 15.495 2.834 -23.401 1.00 97.38 82 VAL A N 1
ATOM 576 C CA . VAL A 1 82 ? 16.497 1.885 -23.920 1.00 97.38 82 VAL A CA 1
ATOM 577 C C . VAL A 1 82 ? 16.094 1.341 -25.294 1.00 97.38 82 VAL A C 1
ATOM 579 O O . VAL A 1 82 ? 16.931 1.292 -26.196 1.00 97.38 82 VAL A O 1
ATOM 582 N N . ALA A 1 83 ? 14.827 0.962 -25.478 1.00 97.56 83 ALA A N 1
ATOM 583 C CA . ALA A 1 83 ? 14.323 0.456 -26.755 1.00 97.56 83 ALA A CA 1
ATOM 584 C C . ALA A 1 83 ? 14.402 1.512 -27.872 1.00 97.56 83 ALA A C 1
ATOM 586 O O . ALA A 1 83 ? 14.807 1.209 -28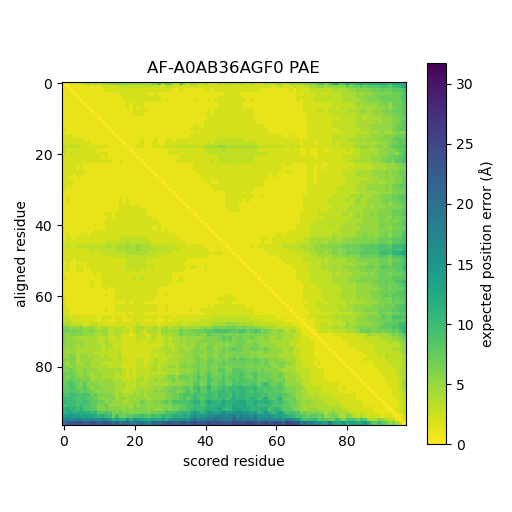.998 1.00 97.56 83 ALA A O 1
ATOM 587 N N . GLU A 1 84 ? 14.075 2.765 -27.554 1.00 97.31 84 GLU A N 1
ATOM 588 C CA . GLU A 1 84 ? 14.193 3.898 -28.476 1.00 97.31 84 GLU A CA 1
ATOM 589 C C . GLU A 1 84 ? 15.656 4.155 -28.862 1.00 97.31 84 GLU A C 1
ATOM 591 O O . GLU A 1 84 ? 15.969 4.275 -30.048 1.00 97.31 84 GLU A O 1
ATOM 596 N N . ALA A 1 85 ? 16.577 4.153 -27.891 1.00 97.06 85 ALA A N 1
ATOM 597 C CA . ALA A 1 85 ? 18.005 4.328 -28.157 1.00 97.06 85 ALA A CA 1
ATOM 598 C C . ALA A 1 85 ? 18.592 3.193 -29.018 1.00 97.06 85 ALA A C 1
ATOM 600 O O . ALA A 1 85 ? 19.414 3.448 -29.901 1.00 97.06 85 ALA A O 1
ATOM 601 N N . ALA A 1 86 ? 18.167 1.947 -28.787 1.00 96.62 86 ALA A N 1
ATOM 602 C CA . ALA A 1 86 ? 18.576 0.801 -29.599 1.00 96.62 86 ALA A CA 1
ATOM 603 C C . ALA A 1 86 ? 18.061 0.919 -31.043 1.00 96.62 86 ALA A C 1
ATOM 605 O O . ALA A 1 86 ? 18.831 0.757 -31.989 1.00 96.62 86 ALA A O 1
ATOM 606 N N . THR A 1 87 ? 16.787 1.281 -31.211 1.00 97.19 87 THR A N 1
ATOM 607 C CA . THR A 1 87 ? 16.165 1.495 -32.528 1.00 97.19 87 THR A CA 1
ATOM 608 C C . THR A 1 87 ? 16.882 2.597 -33.308 1.00 97.19 87 THR A C 1
ATOM 610 O O . THR A 1 87 ? 17.216 2.414 -34.476 1.00 97.19 87 THR A O 1
ATOM 613 N N . ALA A 1 88 ? 17.189 3.722 -32.656 1.00 96.81 88 ALA A N 1
ATOM 614 C CA . ALA A 1 88 ? 17.900 4.830 -33.285 1.00 96.81 88 ALA A CA 1
ATOM 615 C C . ALA A 1 88 ? 19.294 4.423 -33.797 1.00 96.81 88 ALA A C 1
ATOM 617 O O . ALA A 1 88 ? 19.687 4.828 -34.891 1.00 96.81 88 ALA A O 1
ATOM 618 N N . LYS A 1 89 ? 20.032 3.597 -33.042 1.00 95.19 89 LYS A N 1
ATOM 619 C CA . LYS A 1 89 ? 21.346 3.093 -33.470 1.00 95.19 89 LYS A CA 1
ATOM 620 C C . LYS A 1 89 ? 21.256 2.131 -34.650 1.00 95.19 89 LYS A C 1
ATOM 622 O O . LYS A 1 89 ? 22.061 2.263 -35.565 1.00 95.19 89 LYS A O 1
ATOM 627 N N . ASN A 1 90 ? 20.292 1.209 -34.646 1.00 95.25 90 ASN A N 1
ATOM 628 C CA . ASN A 1 90 ? 20.090 0.294 -35.774 1.00 95.25 90 ASN A CA 1
ATOM 629 C C . ASN A 1 90 ? 19.796 1.074 -37.057 1.00 95.25 90 ASN A C 1
ATOM 631 O O . ASN A 1 90 ? 20.492 0.890 -38.048 1.00 95.25 90 ASN A O 1
ATOM 635 N N . ASN A 1 91 ? 18.875 2.041 -36.997 1.00 94.44 91 ASN A N 1
ATOM 636 C CA . ASN A 1 91 ? 18.549 2.882 -38.150 1.00 94.44 91 ASN A CA 1
ATOM 637 C C . ASN A 1 91 ? 19.767 3.665 -38.671 1.00 94.44 91 ASN A C 1
ATOM 639 O O . ASN A 1 91 ? 19.920 3.833 -39.877 1.00 94.44 91 ASN A O 1
ATOM 643 N N . ALA A 1 92 ? 20.639 4.151 -37.780 1.00 94.88 92 ALA A N 1
ATOM 644 C CA . ALA A 1 92 ? 21.856 4.857 -38.178 1.00 94.88 92 ALA A CA 1
ATOM 645 C C . ALA A 1 92 ? 22.876 3.935 -38.870 1.00 94.88 92 ALA A C 1
ATOM 647 O O . ALA A 1 92 ? 23.524 4.355 -39.827 1.00 94.88 92 ALA A O 1
ATOM 648 N N . ILE A 1 93 ? 23.012 2.689 -38.403 1.00 94.38 93 ILE A N 1
ATOM 649 C CA . ILE A 1 93 ? 23.877 1.678 -39.026 1.00 94.38 93 ILE A CA 1
ATOM 650 C C . ILE A 1 93 ? 23.325 1.281 -40.397 1.00 94.38 93 ILE A C 1
ATOM 652 O O . ILE A 1 93 ? 24.074 1.286 -41.370 1.00 94.38 93 ILE A O 1
ATOM 656 N N . ASP A 1 94 ? 22.025 0.998 -40.487 1.00 94.12 94 ASP A N 1
ATOM 657 C CA . ASP A 1 94 ? 21.368 0.601 -41.737 1.00 94.12 94 ASP A CA 1
ATOM 658 C C . ASP A 1 94 ? 21.460 1.698 -42.804 1.00 94.12 94 ASP A C 1
ATOM 660 O O . ASP A 1 94 ? 21.662 1.404 -43.976 1.00 94.12 94 ASP A O 1
ATOM 664 N N . ALA A 1 95 ? 21.376 2.970 -42.401 1.00 93.88 95 ALA A N 1
ATOM 665 C CA . ALA A 1 95 ? 21.546 4.112 -43.298 1.00 93.88 95 ALA A CA 1
ATOM 666 C C . ALA A 1 95 ? 23.006 4.369 -43.730 1.00 93.88 95 ALA A C 1
ATOM 668 O O . ALA A 1 95 ? 23.240 5.252 -44.555 1.00 93.88 95 ALA A O 1
ATOM 669 N N . SER A 1 96 ? 23.984 3.654 -43.159 1.00 88.31 96 SER A N 1
ATOM 670 C CA . SER A 1 96 ? 25.421 3.847 -43.415 1.00 88.31 96 SER A CA 1
ATOM 671 C C . SER A 1 96 ? 26.046 2.775 -44.328 1.00 88.31 96 SER A C 1
ATOM 673 O O . SER A 1 96 ? 27.268 2.779 -44.489 1.00 88.31 96 SER A O 1
ATOM 675 N N . ASN A 1 97 ? 25.240 1.882 -44.918 1.00 61.75 97 ASN A N 1
ATOM 676 C CA . ASN A 1 97 ? 25.647 0.816 -45.851 1.00 61.75 97 ASN A CA 1
ATOM 677 C C . ASN A 1 97 ? 25.008 1.002 -47.234 1.00 61.75 97 ASN A C 1
ATOM 679 O O . ASN A 1 97 ? 25.612 0.515 -48.216 1.00 61.75 97 ASN A O 1
#